Protein AF-A0A2M7QKN9-F1 (afdb_monomer_lite)

pLDDT: mean 91.97, std 5.92, range [54.0, 96.56]

Secondary structure (DSSP, 8-state):
---HHHHGGGGGGPPP--GGGGT-SPPPTTHHHHHHHHHHHHIIIIIHHHTT-SSS-HHHHHHHHHHT-

Foldseek 3Di:
DPDPVVCVVCPVVDQDDAQVVVVGDDDDVCNVVSVLVVVQVCQQPPVCVVVVHNHPDVVSVVVNVVVPD

Structure (mmCIF, N/CA/C/O backbone):
data_AF-A0A2M7QKN9-F1
#
_entry.id   AF-A0A2M7QKN9-F1
#
loop_
_atom_site.group_PDB
_atom_site.id
_atom_site.type_symbol
_atom_site.label_atom_id
_atom_site.label_alt_id
_atom_site.label_comp_id
_atom_site.label_asym_id
_atom_site.label_entity_id
_atom_site.label_seq_id
_atom_site.pdbx_PDB_ins_code
_atom_site.Cartn_x
_atom_site.Cartn_y
_atom_site.Cartn_z
_atom_site.occupancy
_atom_site.B_iso_or_equiv
_atom_site.auth_seq_id
_atom_site.auth_comp_id
_atom_site.auth_asym_id
_atom_site.auth_atom_id
_atom_site.pdbx_PDB_model_num
ATOM 1 N N . ALA A 1 1 ? 20.282 -13.322 5.218 1.00 54.00 1 ALA A N 1
ATOM 2 C CA . ALA A 1 1 ? 20.533 -12.193 4.296 1.00 54.00 1 ALA A CA 1
ATOM 3 C C . ALA A 1 1 ? 19.217 -11.800 3.631 1.00 54.00 1 ALA A C 1
ATOM 5 O O . ALA A 1 1 ? 18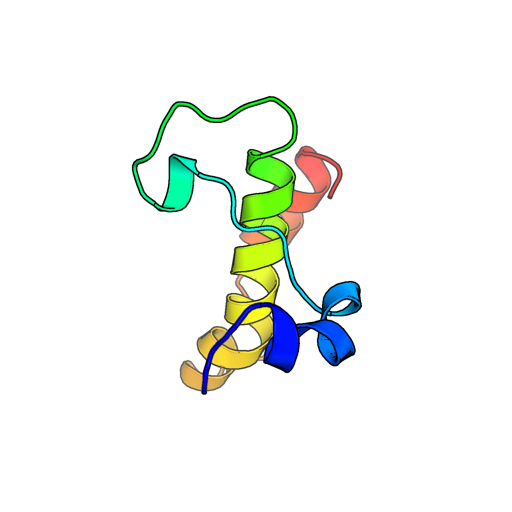.434 -12.699 3.346 1.00 54.00 1 ALA A O 1
ATOM 6 N N . VAL A 1 2 ? 18.961 -10.508 3.402 1.00 74.50 2 VAL A N 1
ATOM 7 C CA . VAL A 1 2 ? 17.823 -10.048 2.583 1.00 74.50 2 VAL A CA 1
ATOM 8 C C . VAL A 1 2 ? 18.258 -10.142 1.122 1.00 74.50 2 VAL A C 1
ATOM 10 O O . VAL A 1 2 ? 18.992 -9.288 0.637 1.00 74.50 2 VAL A O 1
ATOM 13 N N . SER A 1 3 ? 17.908 -11.239 0.455 1.00 89.56 3 SER A N 1
ATOM 14 C CA . SER A 1 3 ? 18.287 -11.507 -0.936 1.00 89.56 3 SER A CA 1
ATOM 15 C C . SER A 1 3 ? 17.108 -12.076 -1.715 1.00 89.56 3 SER A C 1
ATOM 17 O O . SER A 1 3 ? 16.192 -12.648 -1.123 1.00 89.56 3 SER A O 1
ATOM 19 N N . ALA A 1 4 ? 17.154 -11.975 -3.045 1.00 86.44 4 ALA A N 1
ATOM 20 C CA . ALA A 1 4 ? 16.134 -12.565 -3.911 1.00 86.44 4 ALA A CA 1
ATOM 21 C C . ALA A 1 4 ? 15.974 -14.077 -3.664 1.00 86.44 4 ALA A C 1
ATOM 23 O O . ALA A 1 4 ? 14.858 -14.569 -3.533 1.00 86.44 4 ALA A O 1
ATOM 24 N N . ALA A 1 5 ? 17.088 -14.800 -3.502 1.00 92.62 5 ALA A N 1
ATOM 25 C CA . ALA A 1 5 ? 17.071 -16.235 -3.217 1.00 92.62 5 ALA A CA 1
ATOM 26 C C . ALA A 1 5 ? 16.391 -16.561 -1.875 1.00 92.62 5 ALA A C 1
ATOM 28 O O . ALA A 1 5 ? 15.578 -17.477 -1.802 1.00 92.62 5 ALA A O 1
ATOM 29 N N . ALA A 1 6 ? 16.679 -15.789 -0.821 1.00 91.44 6 ALA A N 1
ATOM 30 C CA . ALA A 1 6 ? 16.035 -15.965 0.481 1.00 91.44 6 ALA A CA 1
ATOM 31 C C . ALA A 1 6 ? 14.553 -15.542 0.471 1.00 91.44 6 ALA A C 1
ATOM 33 O O . ALA A 1 6 ? 13.765 -16.049 1.266 1.00 91.44 6 ALA A O 1
ATOM 34 N N . GLY A 1 7 ? 14.177 -14.622 -0.423 1.00 89.62 7 GLY A N 1
ATOM 35 C CA . GLY A 1 7 ? 12.808 -14.145 -0.614 1.00 89.62 7 GLY A CA 1
ATOM 36 C C . GLY A 1 7 ? 11.934 -15.045 -1.491 1.00 89.62 7 GLY A C 1
ATOM 37 O O . GLY A 1 7 ? 10.716 -14.897 -1.454 1.00 89.62 7 GLY A O 1
ATOM 38 N N . ALA A 1 8 ? 12.514 -15.993 -2.236 1.00 92.69 8 ALA A N 1
ATOM 39 C CA . ALA A 1 8 ? 11.782 -16.863 -3.160 1.00 92.69 8 ALA A CA 1
ATOM 40 C C . ALA A 1 8 ? 10.559 -17.579 -2.540 1.00 92.69 8 ALA A C 1
ATOM 42 O O . ALA A 1 8 ? 9.518 -17.608 -3.196 1.00 92.69 8 ALA A O 1
ATOM 43 N N . PRO A 1 9 ? 10.597 -18.072 -1.282 1.00 94.75 9 PRO A N 1
ATOM 44 C CA . PRO A 1 9 ? 9.427 -18.686 -0.640 1.00 94.75 9 PRO A CA 1
ATOM 45 C C . PRO A 1 9 ? 8.251 -17.734 -0.374 1.00 94.75 9 PRO A C 1
ATOM 47 O O . PRO A 1 9 ? 7.186 -18.192 0.025 1.00 94.75 9 PRO A O 1
ATOM 50 N N . TYR A 1 10 ? 8.451 -16.424 -0.526 1.00 91.44 10 TYR A N 1
ATOM 51 C CA . TYR A 1 10 ? 7.446 -15.387 -0.290 1.00 91.44 10 TYR A CA 1
ATOM 52 C C . TYR A 1 10 ? 7.008 -14.693 -1.579 1.00 91.44 10 TYR A C 1
ATOM 54 O O . TYR A 1 10 ? 6.255 -13.727 -1.501 1.00 91.44 10 TYR A O 1
ATOM 62 N N . ALA A 1 11 ? 7.500 -15.123 -2.745 1.00 91.81 11 ALA A N 1
ATOM 63 C CA . ALA A 1 11 ? 7.301 -14.419 -4.010 1.00 91.81 11 ALA A CA 1
ATOM 64 C C . ALA A 1 11 ? 5.815 -14.201 -4.346 1.00 91.81 11 ALA A C 1
ATOM 66 O O . ALA A 1 11 ? 5.443 -13.139 -4.834 1.00 91.81 11 ALA A O 1
ATOM 67 N N . ASP A 1 12 ? 4.965 -15.169 -4.006 1.00 93.38 12 ASP A N 1
ATOM 68 C CA . ASP A 1 12 ? 3.505 -15.129 -4.141 1.00 93.38 12 ASP A CA 1
ATOM 69 C C . ASP A 1 12 ? 2.821 -14.114 -3.207 1.00 93.38 12 ASP A C 1
ATOM 71 O O . ASP A 1 12 ? 1.682 -13.714 -3.442 1.00 93.38 12 ASP A O 1
ATOM 75 N N . ARG A 1 13 ? 3.513 -13.683 -2.149 1.00 91.44 13 ARG A N 1
ATOM 76 C CA . ARG A 1 13 ? 3.036 -12.707 -1.158 1.00 91.44 13 ARG A CA 1
ATOM 77 C C . ARG A 1 13 ? 3.587 -11.305 -1.392 1.00 91.44 13 ARG A C 1
ATOM 79 O O . ARG A 1 13 ? 3.170 -10.376 -0.699 1.00 91.44 13 ARG A O 1
ATOM 86 N N . LEU A 1 14 ? 4.543 -11.145 -2.308 1.00 91.62 14 LEU A N 1
ATOM 87 C CA . LEU A 1 14 ? 5.137 -9.848 -2.598 1.00 91.62 14 LEU A CA 1
ATOM 88 C C . LEU A 1 14 ? 4.156 -8.982 -3.387 1.00 91.62 14 LEU A C 1
ATOM 90 O O . LEU A 1 14 ? 3.545 -9.408 -4.365 1.00 91.62 14 LEU A O 1
ATOM 94 N N . LEU A 1 15 ? 4.035 -7.730 -2.960 1.00 94.19 15 LEU A N 1
ATOM 95 C CA . LEU A 1 15 ? 3.331 -6.698 -3.706 1.00 94.19 15 LEU A CA 1
ATOM 96 C C . LEU A 1 15 ? 4.322 -6.054 -4.677 1.00 94.19 15 LEU A C 1
ATOM 98 O O . LEU A 1 15 ? 5.469 -5.794 -4.312 1.00 94.19 15 LEU A O 1
ATOM 102 N N . ALA A 1 16 ? 3.882 -5.795 -5.909 1.00 94.00 16 ALA A N 1
ATOM 103 C CA . ALA A 1 16 ? 4.703 -5.092 -6.886 1.00 94.00 16 ALA A CA 1
ATOM 104 C C . ALA A 1 16 ? 5.095 -3.705 -6.351 1.00 94.00 16 ALA A C 1
ATOM 106 O O . ALA A 1 16 ? 4.251 -2.999 -5.794 1.00 94.00 16 ALA A O 1
ATOM 107 N N . LEU A 1 17 ? 6.361 -3.326 -6.543 1.00 94.31 17 LEU A N 1
ATOM 108 C CA . LEU A 1 17 ? 6.896 -2.001 -6.235 1.00 94.31 17 LEU A CA 1
ATOM 109 C C . LEU A 1 17 ? 7.118 -1.236 -7.548 1.00 94.31 17 LEU A C 1
ATOM 111 O O . LEU A 1 17 ? 8.119 -1.487 -8.219 1.00 94.31 17 LEU A O 1
ATOM 115 N N . PRO A 1 18 ? 6.193 -0.341 -7.944 1.00 95.75 18 PRO A N 1
ATOM 116 C CA . PRO A 1 18 ? 6.364 0.472 -9.142 1.00 95.75 18 PRO A CA 1
ATOM 117 C C . PRO A 1 18 ? 7.598 1.390 -9.054 1.00 95.75 18 PRO A C 1
ATOM 1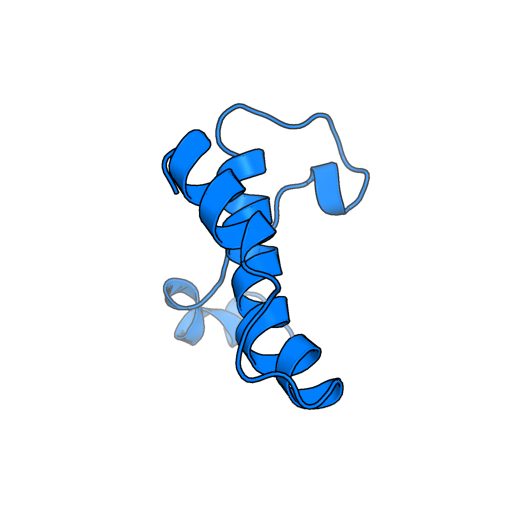19 O O . PRO A 1 18 ? 7.759 2.061 -8.030 1.00 95.75 18 PRO A O 1
ATOM 122 N N . PRO A 1 19 ? 8.425 1.487 -10.115 1.00 94.69 19 PRO A N 1
ATOM 123 C CA . PRO A 1 19 ? 9.653 2.291 -10.117 1.00 94.69 19 PRO A CA 1
ATOM 124 C C . PRO A 1 19 ? 9.436 3.772 -9.778 1.00 94.69 19 PRO A C 1
ATOM 126 O O . PRO A 1 19 ? 10.222 4.362 -9.037 1.00 94.69 19 PRO A O 1
ATOM 129 N N . PHE A 1 20 ? 8.317 4.363 -10.213 1.00 95.56 20 PHE A N 1
ATOM 130 C CA . PHE A 1 20 ? 8.038 5.780 -9.958 1.00 95.56 20 PHE A CA 1
ATOM 131 C C . PHE A 1 20 ? 7.929 6.116 -8.455 1.00 95.56 20 PHE A C 1
ATOM 133 O O . PHE A 1 20 ? 8.172 7.255 -8.062 1.00 95.56 20 PHE A O 1
ATOM 140 N N . LEU A 1 21 ? 7.603 5.140 -7.591 1.00 95.19 21 LEU A N 1
ATOM 141 C CA . LEU A 1 21 ? 7.599 5.331 -6.132 1.00 95.19 21 LEU A CA 1
ATOM 142 C C . LEU A 1 21 ? 9.010 5.463 -5.545 1.00 95.19 21 LEU A C 1
ATOM 144 O O . LEU A 1 21 ? 9.164 5.987 -4.444 1.00 95.19 21 LEU A O 1
ATOM 148 N N . LEU A 1 22 ? 10.025 5.003 -6.274 1.00 95.25 22 LEU A N 1
ATOM 149 C CA . LEU A 1 22 ? 11.439 5.197 -5.960 1.00 95.25 22 LEU A CA 1
ATOM 150 C C . LEU A 1 22 ? 12.000 6.483 -6.591 1.00 95.25 22 LEU A C 1
ATOM 152 O O . LEU A 1 22 ? 13.177 6.783 -6.421 1.00 95.25 22 LEU A O 1
ATOM 156 N N . GLY A 1 23 ? 11.174 7.254 -7.309 1.00 95.38 23 GLY A N 1
ATOM 157 C CA . GLY A 1 23 ? 11.638 8.369 -8.138 1.00 95.38 23 GLY A CA 1
ATOM 158 C C . GLY A 1 23 ? 12.345 7.909 -9.417 1.00 95.38 23 GLY A C 1
ATOM 159 O O . GLY A 1 23 ? 13.051 8.696 -10.044 1.00 95.38 23 GLY A O 1
ATOM 160 N N . GLU A 1 24 ? 12.168 6.644 -9.802 1.00 95.50 24 GLU A N 1
ATOM 161 C CA . GLU A 1 24 ? 12.784 6.046 -10.981 1.00 95.50 24 GLU A CA 1
ATOM 162 C C . GLU A 1 24 ? 11.758 5.943 -12.116 1.00 95.50 24 GLU A C 1
ATOM 164 O O . GLU A 1 24 ? 10.791 5.190 -12.030 1.00 95.50 24 GLU A O 1
ATOM 169 N N . GLY A 1 25 ? 11.976 6.681 -13.206 1.00 91.19 25 GLY A N 1
ATOM 170 C CA . GLY A 1 25 ? 11.119 6.622 -14.394 1.00 91.19 25 GLY A CA 1
ATOM 171 C C . GLY A 1 25 ? 9.716 7.218 -14.214 1.00 91.19 25 GLY A C 1
ATOM 172 O O . GLY A 1 25 ? 9.343 7.727 -13.157 1.00 91.19 25 GLY A O 1
ATOM 173 N N . GLU A 1 26 ? 8.937 7.179 -15.294 1.00 95.19 26 GLU A N 1
ATOM 174 C CA . GLU A 1 26 ? 7.537 7.614 -15.304 1.00 95.19 26 GLU A CA 1
ATOM 175 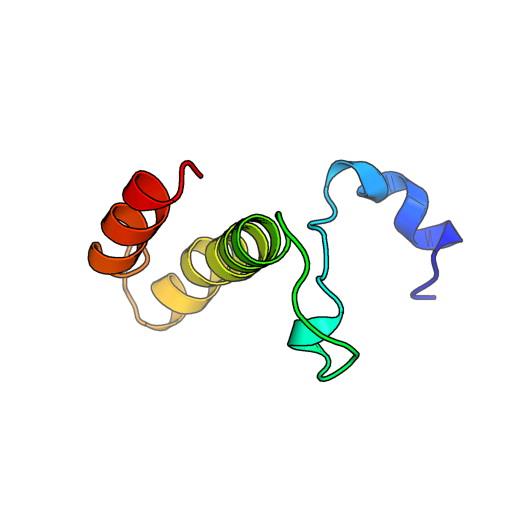C C . GLU A 1 26 ? 6.594 6.443 -15.008 1.00 95.19 26 GLU A C 1
ATOM 177 O O . GLU A 1 26 ? 6.915 5.284 -15.273 1.00 95.19 26 GLU A O 1
ATOM 182 N N . ALA A 1 27 ? 5.409 6.748 -14.477 1.00 94.25 27 ALA A N 1
ATOM 183 C CA . ALA A 1 27 ? 4.390 5.735 -14.236 1.00 94.25 27 ALA A CA 1
ATOM 184 C C . ALA A 1 27 ? 3.843 5.182 -15.563 1.00 94.25 27 ALA A C 1
ATOM 186 O O . ALA A 1 27 ? 3.352 5.931 -16.410 1.00 94.25 27 ALA A O 1
ATOM 187 N N . ALA A 1 28 ? 3.863 3.860 -15.710 1.00 93.44 28 ALA A N 1
ATOM 188 C CA . ALA A 1 28 ? 3.268 3.150 -16.831 1.00 93.44 28 ALA A CA 1
ATOM 189 C C . ALA A 1 28 ? 1.790 2.791 -16.561 1.00 93.44 28 ALA A C 1
ATOM 191 O O . ALA A 1 28 ? 1.321 2.804 -15.413 1.00 93.44 28 ALA A O 1
ATOM 192 N N . PRO A 1 29 ? 1.014 2.426 -17.600 1.00 93.44 29 PRO A N 1
ATOM 193 C CA . PRO A 1 29 ? -0.324 1.880 -17.407 1.00 93.44 29 PRO A CA 1
ATOM 194 C C . PRO A 1 29 ? -0.311 0.686 -16.441 1.00 93.44 29 PRO A C 1
ATOM 196 O O . PRO A 1 29 ? 0.413 -0.283 -16.641 1.00 93.44 29 PRO A O 1
ATOM 199 N N . GLY A 1 30 ? -1.130 0.754 -15.390 1.00 91.12 30 GLY A N 1
ATOM 200 C CA . GLY A 1 30 ? -1.204 -0.276 -14.346 1.00 91.12 30 GLY A CA 1
ATOM 201 C C . GLY A 1 30 ? -0.335 -0.010 -13.111 1.00 91.12 30 GLY A C 1
ATOM 202 O O . GLY A 1 30 ? -0.663 -0.517 -12.036 1.00 91.12 30 GLY A O 1
ATOM 203 N N . ASP A 1 31 ? 0.677 0.856 -13.196 1.00 93.88 31 ASP A N 1
ATOM 204 C CA . ASP A 1 31 ? 1.536 1.184 -12.050 1.00 93.88 31 ASP A CA 1
ATOM 205 C C . ASP A 1 31 ? 0.763 1.886 -10.938 1.00 93.88 31 ASP A C 1
ATOM 207 O O . ASP A 1 31 ? 0.958 1.591 -9.761 1.00 93.88 31 ASP A O 1
ATOM 211 N N . LEU A 1 32 ? -0.178 2.765 -11.292 1.00 91.44 32 LEU A N 1
ATOM 212 C CA . LEU A 1 32 ? -1.028 3.433 -10.306 1.00 91.44 32 LEU A CA 1
ATOM 213 C C . LEU A 1 32 ? -1.892 2.426 -9.529 1.00 91.44 32 LEU A C 1
ATOM 215 O O . LEU A 1 32 ? -2.038 2.531 -8.311 1.00 91.44 32 LEU A O 1
ATOM 219 N N . ALA A 1 33 ? -2.427 1.419 -10.224 1.00 92.19 33 ALA A N 1
ATOM 220 C CA . ALA A 1 33 ? -3.189 0.337 -9.612 1.00 92.19 33 ALA A CA 1
ATOM 221 C C . ALA A 1 33 ? -2.313 -0.495 -8.660 1.00 92.19 33 ALA A C 1
ATOM 223 O O . ALA A 1 33 ? -2.718 -0.777 -7.530 1.00 92.19 33 ALA A O 1
ATOM 224 N N . ALA A 1 34 ? -1.098 -0.851 -9.086 1.00 94.12 34 ALA A N 1
ATOM 225 C CA . ALA A 1 34 ? -0.129 -1.560 -8.254 1.00 94.12 34 ALA A CA 1
ATOM 226 C C . ALA A 1 34 ? 0.289 -0.738 -7.022 1.00 94.12 34 ALA A C 1
ATOM 228 O O . ALA A 1 34 ? 0.252 -1.255 -5.907 1.00 94.12 34 ALA A O 1
ATOM 229 N N . ALA A 1 35 ? 0.592 0.551 -7.194 1.00 94.06 35 ALA A N 1
ATOM 230 C CA . ALA A 1 35 ? 0.973 1.461 -6.115 1.00 94.06 35 ALA A CA 1
ATOM 231 C C . ALA A 1 35 ? -0.137 1.616 -5.070 1.00 94.06 35 ALA A C 1
ATOM 233 O O . ALA A 1 35 ? 0.123 1.611 -3.864 1.00 94.06 35 ALA A O 1
ATOM 234 N N . LEU A 1 36 ? -1.392 1.721 -5.510 1.00 93.31 36 LEU A N 1
ATOM 235 C CA . LEU A 1 36 ? -2.518 1.819 -4.591 1.00 93.31 36 LEU A CA 1
ATOM 236 C C . LEU A 1 36 ? -2.754 0.505 -3.846 1.00 93.31 36 LEU A C 1
ATOM 238 O O . LEU A 1 36 ? -2.986 0.557 -2.641 1.00 93.31 36 LEU A O 1
ATOM 242 N N . ARG A 1 37 ? -2.621 -0.664 -4.486 1.00 93.50 37 ARG A N 1
ATOM 243 C CA . ARG A 1 37 ? -2.656 -1.958 -3.774 1.00 93.50 37 ARG A CA 1
ATOM 244 C C . ARG A 1 37 ? -1.528 -2.073 -2.747 1.00 93.50 37 ARG A C 1
ATOM 246 O O . ARG A 1 37 ? -1.804 -2.404 -1.595 1.00 93.50 37 ARG A O 1
ATOM 253 N N . LEU A 1 38 ? -0.297 -1.740 -3.146 1.00 95.50 38 LEU A N 1
ATOM 254 C CA . LEU A 1 38 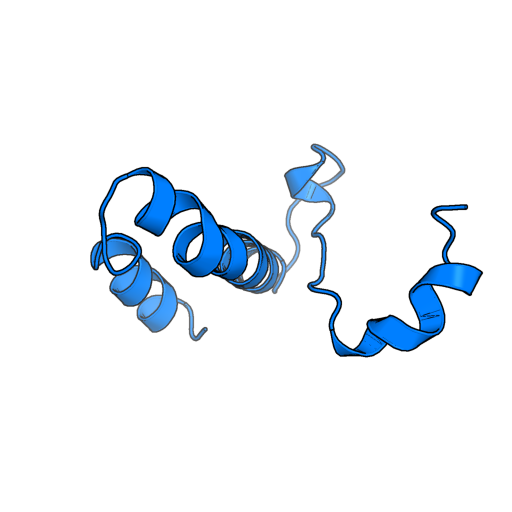? 0.889 -1.753 -2.289 1.00 95.50 38 LEU A CA 1
ATOM 255 C C . LEU A 1 38 ? 0.672 -0.896 -1.040 1.00 95.50 38 LEU A C 1
ATOM 257 O O . LEU A 1 38 ? 0.713 -1.399 0.077 1.00 95.50 38 LEU A O 1
ATOM 261 N N . THR A 1 39 ? 0.391 0.392 -1.228 1.00 94.19 39 THR A N 1
ATOM 262 C CA . THR A 1 39 ? 0.212 1.339 -0.116 1.00 94.19 39 THR A CA 1
ATOM 263 C C . THR A 1 39 ? -1.014 1.014 0.732 1.00 94.19 39 THR A C 1
ATOM 265 O O . THR A 1 39 ? -0.955 1.135 1.951 1.00 94.19 39 THR A O 1
ATOM 268 N N . GLY A 1 40 ? -2.103 0.537 0.121 1.00 93.88 40 GLY A N 1
ATOM 269 C CA . GLY A 1 40 ? -3.311 0.113 0.830 1.00 93.88 40 GLY A CA 1
ATOM 270 C C . GLY A 1 40 ? -3.054 -0.959 1.870 1.00 93.88 40 GLY A C 1
ATOM 271 O O . GLY A 1 40 ? -3.486 -0.812 3.008 1.00 93.88 40 GLY A O 1
ATOM 272 N N . TRP A 1 41 ? -2.275 -1.981 1.506 1.00 94.25 41 TRP A N 1
ATOM 273 C CA . TRP A 1 41 ? -1.922 -3.056 2.428 1.00 94.25 41 TRP A CA 1
ATOM 274 C C . TRP A 1 41 ? -1.280 -2.519 3.712 1.00 94.25 41 TRP A C 1
ATOM 276 O O . TRP A 1 41 ? -1.625 -2.964 4.806 1.00 94.25 41 TRP A O 1
ATOM 286 N N . PHE A 1 42 ? -0.388 -1.528 3.598 1.00 95.25 42 PHE A N 1
ATOM 287 C CA . PHE A 1 42 ? 0.262 -0.948 4.770 1.00 95.25 42 PHE A CA 1
ATOM 288 C C . PHE A 1 42 ? -0.628 0.023 5.541 1.00 95.25 42 PHE A C 1
ATOM 290 O O . PHE A 1 42 ? -0.588 0.049 6.774 1.00 95.25 42 PHE A O 1
ATOM 297 N N . LEU A 1 43 ? -1.428 0.810 4.821 1.00 94.62 43 LEU A N 1
ATOM 298 C CA . LEU A 1 43 ? -2.356 1.754 5.428 1.00 94.62 43 LEU A CA 1
ATOM 299 C C . LEU A 1 43 ? -3.375 1.033 6.307 1.00 94.62 43 LEU A C 1
ATOM 301 O O . LEU A 1 43 ?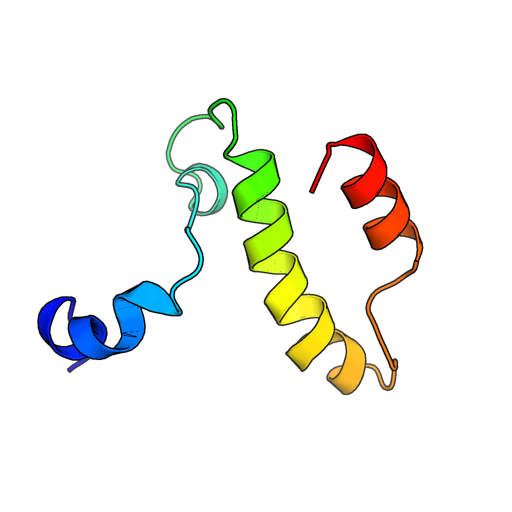 -3.568 1.437 7.447 1.00 94.62 43 LEU A O 1
ATOM 305 N N . ASP A 1 44 ? -3.963 -0.052 5.812 1.00 93.56 44 ASP A N 1
ATOM 306 C CA . ASP A 1 44 ? -4.990 -0.787 6.548 1.00 93.56 44 ASP A CA 1
ATOM 307 C C . ASP A 1 44 ? -4.389 -1.637 7.675 1.00 93.56 44 ASP A C 1
ATOM 309 O O . ASP A 1 44 ? -4.948 -1.709 8.765 1.00 93.56 44 ASP A O 1
ATOM 313 N N . ARG A 1 45 ? -3.230 -2.268 7.447 1.00 94.38 45 ARG A N 1
ATOM 314 C CA . ARG A 1 45 ? -2.674 -3.242 8.398 1.00 94.38 45 ARG A CA 1
ATOM 315 C C . ARG A 1 45 ? -1.778 -2.646 9.479 1.00 94.38 45 ARG A C 1
ATOM 317 O O . ARG A 1 45 ? -1.620 -3.271 10.525 1.00 94.38 45 ARG A O 1
ATOM 324 N N . TRP A 1 46 ? -1.185 -1.480 9.233 1.00 95.75 46 TRP A N 1
ATOM 325 C CA . TRP A 1 46 ? -0.215 -0.877 10.152 1.00 95.75 46 TRP A CA 1
ATOM 326 C C . TRP A 1 46 ? -0.554 0.569 10.495 1.00 95.75 46 TRP A C 1
ATOM 328 O O . TRP A 1 46 ? -0.612 0.906 11.674 1.00 95.75 46 TRP A O 1
ATOM 338 N N . ALA A 1 47 ? -0.802 1.422 9.495 1.00 95.81 47 ALA A N 1
ATOM 339 C CA . ALA A 1 47 ? -0.974 2.853 9.747 1.00 95.81 47 ALA A CA 1
ATOM 340 C C . ALA A 1 47 ? -2.295 3.168 10.464 1.00 95.81 47 ALA A C 1
ATOM 342 O O . ALA A 1 47 ? -2.279 3.839 11.490 1.00 95.81 47 ALA A O 1
ATOM 343 N N . ALA A 1 48 ? -3.431 2.673 9.963 1.00 96.06 48 ALA A N 1
ATOM 344 C CA . ALA A 1 48 ? -4.739 2.903 10.573 1.00 96.06 48 ALA A CA 1
ATOM 345 C C . ALA A 1 48 ? -4.788 2.418 12.037 1.00 96.06 48 ALA A C 1
ATOM 347 O O . ALA A 1 48 ? -5.103 3.244 12.899 1.00 96.06 48 ALA A O 1
ATOM 348 N N . PRO A 1 49 ? -4.351 1.183 12.367 1.00 96.31 49 PRO A N 1
ATOM 349 C CA . PRO A 1 49 ? -4.252 0.743 13.758 1.00 96.31 49 PRO A CA 1
ATOM 350 C C . PRO A 1 49 ? -3.351 1.630 14.625 1.00 96.31 49 PRO A C 1
ATOM 352 O O . PRO A 1 49 ? -3.701 1.915 15.768 1.00 96.31 49 PRO A O 1
ATOM 355 N N . ALA A 1 50 ? -2.223 2.116 14.092 1.00 96.56 50 ALA A N 1
ATOM 356 C CA . ALA A 1 50 ? -1.327 3.018 14.821 1.00 96.56 50 ALA A CA 1
ATOM 357 C C . ALA A 1 50 ? -1.981 4.369 15.171 1.00 96.56 50 ALA A C 1
ATOM 359 O O . ALA A 1 50 ? -1.578 5.010 16.139 1.00 96.56 50 ALA A O 1
ATOM 360 N N . PHE A 1 51 ? -3.011 4.778 14.425 1.00 95.00 51 PHE A N 1
ATOM 361 C CA . PHE A 1 51 ? -3.835 5.955 14.714 1.00 95.00 51 PHE A CA 1
ATOM 362 C C . PHE A 1 51 ? -5.138 5.628 15.466 1.00 95.00 51 PHE A C 1
ATOM 364 O O . PHE A 1 51 ? -5.972 6.514 15.641 1.00 95.00 51 PHE A O 1
ATOM 371 N N . GLY A 1 52 ? -5.338 4.382 15.911 1.00 96.38 52 GLY A N 1
ATOM 372 C CA . GLY A 1 52 ? -6.566 3.952 16.589 1.00 96.38 52 GLY A CA 1
ATOM 373 C C . GL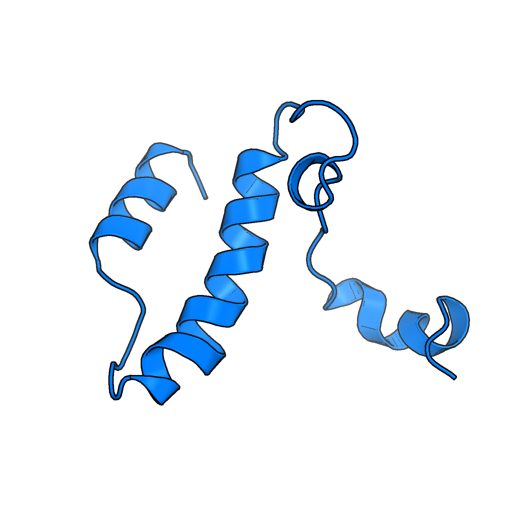Y A 1 52 ? -7.786 3.853 15.666 1.00 96.38 52 GLY A C 1
ATOM 374 O O . GLY A 1 52 ? -8.919 3.919 16.137 1.00 96.38 52 GLY A O 1
ATOM 375 N N . LEU A 1 53 ? -7.565 3.724 14.356 1.00 95.12 53 LEU A N 1
ATOM 376 C CA . LEU A 1 53 ? -8.611 3.560 13.351 1.00 95.12 53 LEU A CA 1
ATOM 377 C C . LEU A 1 53 ? -8.755 2.082 12.972 1.00 95.12 53 LEU A C 1
ATOM 379 O O . LEU A 1 53 ? -7.762 1.367 12.847 1.00 95.12 53 LEU A O 1
ATOM 383 N N . GLU A 1 54 ? -9.987 1.641 12.718 1.00 91.44 54 GLU A N 1
ATOM 384 C CA . GLU A 1 54 ? -10.264 0.270 12.259 1.00 91.44 54 GLU A CA 1
ATOM 385 C C . GLU A 1 54 ? -9.814 0.022 10.809 1.00 91.44 54 GLU A C 1
ATOM 387 O O . GLU A 1 54 ? -9.503 -1.109 10.444 1.00 91.44 54 GLU A O 1
ATOM 392 N N . ALA A 1 55 ? -9.778 1.068 9.977 1.00 91.69 55 ALA A N 1
ATOM 393 C CA . ALA A 1 55 ? -9.380 1.002 8.570 1.00 91.69 55 ALA A CA 1
ATOM 394 C C . ALA A 1 55 ? -8.921 2.376 8.049 1.00 91.69 55 ALA A C 1
ATOM 396 O O . ALA A 1 55 ? -9.132 3.407 8.699 1.00 91.69 55 ALA A O 1
ATOM 397 N N . ALA A 1 56 ? -8.326 2.412 6.850 1.00 91.06 56 ALA A N 1
ATOM 398 C CA . ALA A 1 56 ? -8.023 3.669 6.173 1.00 91.06 56 ALA A CA 1
ATOM 399 C C . ALA A 1 56 ? -9.297 4.500 5.878 1.00 91.06 56 ALA A C 1
ATOM 401 O O . ALA A 1 56 ? -10.396 3.950 5.749 1.00 91.06 56 ALA A O 1
ATOM 402 N N . PRO A 1 57 ? -9.177 5.834 5.702 1.00 91.56 57 PRO A N 1
ATOM 403 C CA . PRO A 1 57 ? -10.323 6.697 5.434 1.00 91.56 57 PRO A CA 1
ATOM 404 C C . PRO A 1 57 ? -11.177 6.232 4.234 1.00 91.56 57 PRO A C 1
ATOM 406 O O . PRO A 1 57 ? -10.621 5.935 3.170 1.00 91.56 57 PRO A O 1
ATOM 409 N N . PRO A 1 58 ? -12.525 6.287 4.316 1.00 92.31 58 PRO A N 1
ATOM 410 C CA . PRO A 1 58 ? -13.423 5.810 3.254 1.00 92.31 58 PRO A CA 1
ATOM 411 C C . PRO A 1 58 ? -13.208 6.450 1.874 1.00 92.31 58 PRO A C 1
ATOM 413 O O . PRO A 1 58 ? -13.579 5.877 0.850 1.00 92.31 58 PRO A O 1
ATOM 416 N N . ALA A 1 59 ? -12.603 7.642 1.820 1.00 93.62 59 ALA A N 1
ATOM 417 C CA . ALA A 1 59 ? -12.223 8.295 0.568 1.00 93.62 59 ALA A CA 1
ATOM 418 C C . ALA A 1 59 ? -11.293 7.424 -0.291 1.00 93.62 59 ALA A C 1
ATOM 420 O O . ALA A 1 59 ? -11.408 7.431 -1.516 1.00 93.62 59 ALA A O 1
ATOM 421 N N . ARG A 1 60 ? -10.432 6.625 0.347 1.00 91.38 60 ARG A N 1
ATOM 422 C CA . ARG A 1 60 ? -9.516 5.715 -0.335 1.00 91.38 60 ARG A CA 1
ATOM 423 C C . ARG A 1 60 ? -10.266 4.604 -1.072 1.00 91.38 60 ARG A C 1
ATOM 425 O O . ARG A 1 60 ? -10.007 4.381 -2.250 1.00 91.38 60 ARG A O 1
ATOM 432 N N . ALA A 1 61 ? -11.226 3.958 -0.409 1.00 90.19 61 ALA A N 1
ATOM 433 C CA . ALA A 1 61 ? -12.048 2.911 -1.020 1.00 90.19 61 ALA A CA 1
ATOM 434 C C . ALA A 1 61 ? -12.868 3.450 -2.206 1.00 90.19 61 ALA A C 1
ATOM 436 O O . ALA A 1 61 ? -12.962 2.802 -3.246 1.00 90.19 61 ALA A O 1
ATOM 437 N N . ARG A 1 62 ? -13.396 4.678 -2.094 1.00 93.94 62 ARG A N 1
ATOM 438 C CA . ARG A 1 62 ? -14.091 5.344 -3.209 1.00 93.94 62 ARG A CA 1
ATOM 439 C C . ARG A 1 62 ? -13.175 5.592 -4.408 1.00 93.94 62 ARG A C 1
ATOM 441 O O . ARG A 1 62 ? -13.609 5.397 -5.540 1.00 93.94 62 ARG A O 1
ATOM 448 N N . LEU A 1 63 ? -11.931 6.014 -4.171 1.00 91.44 63 LEU A N 1
ATOM 449 C CA . LEU A 1 63 ? -10.946 6.200 -5.237 1.00 91.44 63 LEU A CA 1
ATOM 450 C C . LEU A 1 63 ? -10.615 4.866 -5.919 1.00 91.44 63 LEU A C 1
ATOM 452 O O . LEU A 1 63 ? -10.677 4.800 -7.142 1.00 91.44 63 LEU A O 1
ATOM 456 N N . ALA A 1 64 ? -10.335 3.817 -5.139 1.00 89.00 64 ALA A N 1
ATOM 457 C CA . ALA A 1 64 ? -10.032 2.471 -5.633 1.00 89.00 64 ALA A CA 1
ATOM 458 C C . ALA A 1 64 ? -11.139 1.927 -6.557 1.00 89.00 64 ALA A C 1
ATOM 460 O O . ALA A 1 64 ? -10.876 1.553 -7.701 1.00 89.00 64 ALA A O 1
ATOM 461 N N . ALA A 1 65 ? -12.400 2.042 -6.128 1.00 91.19 65 ALA A N 1
ATOM 462 C CA . ALA A 1 65 ? -13.549 1.642 -6.937 1.00 91.19 65 ALA A CA 1
ATOM 463 C C . ALA A 1 65 ? -13.640 2.403 -8.275 1.00 91.19 65 ALA A C 1
ATOM 465 O O . ALA A 1 65 ? -14.086 1.851 -9.279 1.00 91.19 65 ALA A O 1
ATOM 466 N N . ARG A 1 66 ? -13.207 3.671 -8.321 1.00 90.94 66 ARG A N 1
ATOM 467 C CA . ARG A 1 66 ? -13.279 4.503 -9.534 1.00 90.94 66 ARG A CA 1
ATOM 468 C C . ARG A 1 66 ? -12.216 4.162 -10.575 1.00 90.94 66 ARG A C 1
ATOM 470 O O . ARG A 1 66 ? -12.428 4.447 -11.750 1.00 90.94 66 ARG A O 1
ATOM 477 N N . ILE A 1 67 ? -11.109 3.567 -10.142 1.00 84.75 67 ILE A N 1
ATOM 478 C CA . ILE A 1 67 ? -9.981 3.157 -10.990 1.00 84.75 67 ILE A CA 1
ATOM 479 C C . ILE A 1 67 ? -9.935 1.636 -11.224 1.00 84.75 67 ILE A C 1
ATOM 481 O O . ILE A 1 67 ? -9.016 1.153 -11.881 1.00 84.75 67 ILE A O 1
ATOM 485 N N . GLY A 1 68 ? -10.919 0.891 -10.706 1.00 83.88 68 GLY A N 1
ATOM 486 C CA . GLY A 1 68 ? -11.100 -0.537 -10.972 1.00 83.88 68 GLY A CA 1
ATOM 487 C C . GLY A 1 68 ? -10.164 -1.467 -10.197 1.00 83.88 68 GLY A C 1
ATOM 488 O O . GLY A 1 68 ? -9.763 -2.498 -10.741 1.00 83.88 68 GLY A O 1
ATOM 489 N N . ILE A 1 69 ? -9.794 -1.116 -8.959 1.00 79.00 69 ILE A N 1
ATOM 490 C CA . ILE A 1 69 ? -8.972 -1.967 -8.076 1.00 79.00 69 ILE A CA 1
ATOM 491 C C . ILE A 1 69 ? -9.619 -2.239 -6.727 1.00 79.00 69 ILE A C 1
ATOM 493 O O . ILE A 1 69 ? -10.455 -1.419 -6.284 1.00 79.00 69 ILE A O 1
#

Radius of gyration: 14.27 Å; chains: 1; bounding box: 35×27×34 Å

Sequence (69 aa):
AVSAAAGAPYADRLLALPPFLLGEGEAAPGDLAAALRLTGWFLDRWAAPAFGLEAAPPARARLAARIGI